Protein AF-A0A0F9FX87-F1 (afdb_monomer)

Organism: NCBI:txid412755

Mean predicted aligned error: 5.11 Å

Nearest PDB structures (foldseek):
  4b2o-assembly1_D  TM=9.704E-01  e=8.251E-14  Bacillus subtilis subsp. subtilis str. 168
  2cv9-assembly1_A  TM=9.877E-01  e=7.588E-12  Thermus thermophilus HB8
  1t70-assembly4_H  TM=9.704E-01  e=1.368E-11  Deinococcus radiodurans R1 = ATCC 13939 = DSM 20539
  1t71-assembly1_A  TM=9.485E-01  e=4.371E-09  Mycoplasmoides pneumoniae M129
  4o33-assembly1_A  TM=6.418E-01  e=1.321E+00  Homo sapiens

Radius of gyration: 18.09 Å; Cα contacts (8 Å, |Δi|>4): 211; chains: 1; bounding box: 45×28×45 Å

Sequence (125 aa):
FRAMDQLLAELKNKPPIIVVDFHAEATSEKMAMGRYLDGRVSAVLGTHTHVGTIDAQLLPQGTAYVTDIGMVGPVDSVIGDDIDSVLRRFLTIIPHRLLVGKGRTAFHGVLVEVDDIYEDARRAV

Structure (mmCIF, N/CA/C/O backbone):
data_AF-A0A0F9FX87-F1
#
_entry.id   AF-A0A0F9FX87-F1
#
loop_
_atom_site.group_PDB
_atom_site.id
_atom_site.type_symbol
_atom_site.label_atom_id
_atom_site.label_alt_id
_atom_site.label_comp_id
_atom_site.label_asym_id
_atom_site.label_entity_id
_atom_site.label_seq_id
_atom_site.pdbx_PDB_ins_code
_atom_site.Cartn_x
_atom_site.Cartn_y
_atom_site.Cartn_z
_atom_site.occupancy
_atom_site.B_iso_or_equiv
_atom_site.auth_seq_id
_atom_site.auth_comp_id
_atom_site.auth_asym_id
_atom_site.auth_atom_id
_atom_site.pdbx_PDB_model_num
ATOM 1 N N . PHE A 1 1 ? 3.271 9.572 11.949 1.00 97.25 1 PHE A N 1
ATOM 2 C CA . PHE A 1 1 ? 2.905 9.177 13.329 1.00 97.25 1 PHE A CA 1
ATOM 3 C C . PHE A 1 1 ? 2.130 10.277 14.046 1.00 97.25 1 PHE A C 1
ATOM 5 O O . PHE A 1 1 ? 0.914 10.211 14.025 1.00 97.25 1 PHE A O 1
ATOM 12 N N . ARG A 1 2 ? 2.770 11.337 14.564 1.00 98.31 2 ARG A N 1
ATOM 13 C CA . ARG A 1 2 ? 2.077 12.416 15.312 1.00 98.31 2 ARG A CA 1
ATOM 14 C C . ARG A 1 2 ? 0.927 13.096 14.557 1.00 98.31 2 ARG A C 1
ATOM 16 O O . ARG A 1 2 ? -0.086 13.418 15.159 1.00 98.31 2 ARG A O 1
ATOM 23 N N . ALA A 1 3 ? 1.065 13.265 13.241 1.00 98.12 3 ALA A N 1
ATOM 24 C CA . ALA A 1 3 ? -0.017 13.783 12.402 1.00 98.12 3 ALA A CA 1
ATOM 25 C C . ALA A 1 3 ? -1.280 12.903 12.470 1.00 98.12 3 ALA A C 1
ATOM 27 O O . ALA A 1 3 ? -2.383 13.428 12.539 1.00 98.12 3 ALA A O 1
ATOM 28 N N . MET A 1 4 ? -1.131 11.574 12.539 1.00 97.88 4 MET A N 1
ATOM 29 C CA . MET A 1 4 ? -2.273 10.672 12.715 1.00 97.88 4 MET A CA 1
ATOM 30 C C . MET A 1 4 ? -2.929 10.843 14.083 1.00 97.88 4 MET A C 1
ATOM 32 O O . MET A 1 4 ? -4.145 10.753 14.178 1.00 97.88 4 MET A O 1
ATOM 36 N N . ASP A 1 5 ? -2.160 11.121 15.139 1.00 97.69 5 ASP A N 1
ATOM 37 C CA . ASP A 1 5 ? -2.742 11.402 16.457 1.00 97.69 5 ASP A CA 1
ATOM 38 C C . ASP A 1 5 ? -3.594 12.666 16.439 1.00 97.69 5 ASP A C 1
ATOM 40 O O . ASP A 1 5 ? -4.700 12.660 16.971 1.00 97.69 5 ASP A O 1
ATOM 44 N N . GLN A 1 6 ? -3.090 13.722 15.799 1.00 97.56 6 GLN A N 1
ATOM 45 C CA . GLN A 1 6 ? -3.813 14.982 15.635 1.00 97.56 6 GLN A CA 1
ATOM 46 C C . GLN A 1 6 ? -5.093 14.774 14.822 1.00 97.56 6 GLN A C 1
ATOM 48 O O . GLN A 1 6 ? -6.172 15.100 15.305 1.00 97.56 6 GLN A O 1
ATOM 53 N N . LEU A 1 7 ? -4.994 14.128 13.655 1.00 95.81 7 LEU A N 1
ATOM 54 C CA . LEU A 1 7 ? -6.149 13.837 12.802 1.00 95.81 7 LEU A CA 1
ATOM 55 C C . LEU A 1 7 ? -7.208 13.017 13.541 1.00 95.81 7 LEU A C 1
ATOM 57 O O . LEU A 1 7 ? -8.383 13.368 13.524 1.00 95.81 7 LEU A O 1
ATOM 61 N N . LEU A 1 8 ? -6.804 11.951 14.236 1.00 94.94 8 LEU A N 1
ATOM 62 C CA . LEU A 1 8 ? -7.739 11.111 14.985 1.00 94.94 8 LEU A CA 1
ATOM 63 C C . LEU A 1 8 ? -8.381 11.849 16.169 1.00 94.94 8 LEU A C 1
ATOM 65 O O . LEU A 1 8 ? -9.522 11.544 16.506 1.00 94.94 8 LEU A O 1
ATOM 69 N N . ALA A 1 9 ? -7.680 12.800 16.793 1.00 94.62 9 ALA A N 1
ATOM 70 C CA . ALA A 1 9 ? -8.227 13.626 17.869 1.00 94.62 9 ALA A CA 1
ATOM 71 C C . ALA A 1 9 ? -9.208 14.699 17.361 1.00 94.62 9 ALA A C 1
ATOM 73 O O . ALA A 1 9 ? -10.124 15.087 18.085 1.00 94.62 9 ALA A O 1
ATOM 74 N N . GLU A 1 10 ? -9.036 15.172 16.126 1.00 94.81 10 GLU A N 1
ATOM 75 C CA . GLU A 1 10 ? -9.903 16.174 15.495 1.00 94.81 10 GLU A CA 1
ATOM 76 C C . GLU A 1 10 ? -11.236 15.595 14.989 1.00 94.81 10 GLU A C 1
ATOM 78 O O . GLU A 1 10 ? -12.202 16.344 14.804 1.00 94.81 10 GLU A O 1
ATOM 83 N N . LEU A 1 11 ? -11.324 14.272 14.806 1.00 90.88 11 LEU A N 1
ATOM 84 C CA . LEU A 1 11 ? -12.554 13.585 14.405 1.00 90.88 11 LEU A CA 1
ATOM 85 C C . LEU A 1 11 ? -13.623 13.673 15.506 1.00 90.88 11 LEU A C 1
ATOM 87 O O . LEU A 1 11 ? -13.688 12.857 16.427 1.00 90.88 11 LEU A O 1
ATOM 91 N N . LYS A 1 12 ? -14.517 14.658 15.384 1.00 80.38 12 LYS A N 1
ATOM 92 C CA . LYS A 1 12 ? -15.745 14.745 16.186 1.00 80.38 12 LYS A CA 1
ATOM 93 C C . LYS A 1 12 ? -16.695 13.622 15.769 1.00 80.38 12 LYS A C 1
ATOM 95 O O . LYS A 1 12 ? -16.939 13.463 14.580 1.00 80.38 12 LYS A O 1
ATOM 100 N N . ASN A 1 13 ? -17.264 12.900 16.739 1.00 83.12 13 ASN A N 1
ATOM 101 C CA . ASN A 1 13 ? -18.090 11.703 16.511 1.00 83.12 13 ASN A CA 1
ATOM 102 C C . ASN A 1 13 ? -17.333 10.653 15.686 1.00 83.12 13 ASN A C 1
ATOM 104 O O . ASN A 1 13 ? -17.579 10.498 14.491 1.00 83.12 13 ASN A O 1
ATOM 108 N N . LYS A 1 14 ? -16.376 9.976 16.337 1.00 80.12 14 LYS A N 1
ATOM 109 C CA . LYS A 1 14 ? -15.451 9.032 15.699 1.00 80.12 14 LYS A CA 1
ATOM 110 C C . LYS A 1 14 ? -16.223 8.072 14.776 1.00 80.12 14 LYS A C 1
ATOM 112 O O . LYS A 1 14 ? -17.076 7.338 15.280 1.00 80.12 14 LYS A O 1
ATOM 117 N N . PRO A 1 15 ? -15.969 8.096 13.453 1.00 86.94 15 PRO A N 1
ATOM 118 C CA . PRO A 1 15 ? -16.683 7.230 12.530 1.00 86.94 15 PRO A CA 1
ATOM 119 C C . PRO A 1 15 ? -16.398 5.764 12.880 1.00 86.94 15 PRO A C 1
ATOM 121 O O . PRO A 1 15 ? -15.294 5.456 13.343 1.00 86.94 15 PRO A O 1
ATOM 124 N N . PRO A 1 16 ? -17.371 4.863 12.660 1.00 85.44 16 PRO A N 1
ATOM 125 C CA . PRO A 1 16 ? -17.222 3.451 13.006 1.00 85.44 16 PRO A CA 1
ATOM 126 C C . PRO A 1 16 ? -16.114 2.780 12.187 1.00 85.44 16 PRO A C 1
ATOM 128 O O . PRO A 1 16 ? -15.457 1.862 12.667 1.00 85.44 16 PRO A O 1
ATOM 131 N N . ILE A 1 17 ? -15.871 3.282 10.972 1.00 92.44 17 ILE A N 1
ATOM 132 C CA . ILE A 1 17 ? -14.892 2.737 10.040 1.00 92.44 17 ILE A CA 1
ATOM 133 C C . ILE A 1 17 ? -13.881 3.823 9.674 1.00 92.44 17 ILE A C 1
ATOM 135 O O . ILE A 1 17 ? -14.252 4.900 9.202 1.00 92.44 17 ILE A O 1
ATOM 139 N N . ILE A 1 18 ? -12.595 3.538 9.888 1.00 94.75 18 ILE A N 1
ATOM 140 C CA . ILE A 1 18 ? -11.482 4.418 9.510 1.00 94.75 18 ILE A CA 1
ATOM 141 C C . ILE A 1 18 ? -10.486 3.610 8.685 1.00 94.75 18 ILE A C 1
ATOM 143 O O . ILE A 1 18 ? -9.904 2.647 9.182 1.00 94.75 18 ILE A O 1
ATOM 147 N N . VAL A 1 19 ? -10.260 4.031 7.444 1.00 96.94 19 VAL A N 1
ATOM 148 C CA . VAL A 1 19 ? -9.276 3.431 6.538 1.00 96.94 19 VAL A CA 1
ATOM 149 C C . VAL A 1 19 ? -8.139 4.419 6.316 1.00 96.94 19 VAL A C 1
ATOM 151 O O . VAL A 1 19 ? -8.376 5.600 6.066 1.00 96.94 19 VAL A O 1
ATOM 154 N N . VAL A 1 20 ? -6.906 3.931 6.413 1.00 98.31 20 VAL A N 1
ATOM 155 C CA . VAL A 1 20 ? -5.687 4.712 6.203 1.00 98.31 20 VAL A CA 1
ATOM 156 C C . VAL A 1 20 ? -4.937 4.141 5.006 1.00 98.31 20 VAL A C 1
ATOM 158 O O . VAL A 1 20 ? -4.408 3.038 5.092 1.00 98.31 20 VAL A O 1
ATOM 161 N N . ASP A 1 21 ? -4.859 4.901 3.916 1.00 98.69 21 ASP A N 1
ATOM 162 C CA . ASP A 1 21 ? -3.866 4.677 2.859 1.00 98.69 21 ASP A CA 1
ATOM 163 C C . ASP A 1 21 ? -2.538 5.289 3.316 1.00 98.69 21 ASP A C 1
ATOM 165 O O . ASP A 1 21 ? -2.444 6.501 3.541 1.00 98.69 21 ASP A O 1
ATOM 169 N N . PHE A 1 22 ? -1.524 4.448 3.513 1.00 98.81 22 PHE A N 1
ATOM 170 C CA . PHE A 1 22 ? -0.202 4.886 3.934 1.00 98.81 22 PHE A CA 1
ATOM 171 C C . PHE A 1 22 ? 0.809 4.763 2.789 1.00 98.81 22 PHE A C 1
ATOM 173 O O . PHE A 1 22 ? 1.485 3.745 2.614 1.00 98.81 22 PHE A O 1
ATOM 180 N N . HIS A 1 23 ? 0.917 5.847 2.023 1.00 98.81 23 HIS A N 1
ATOM 181 C CA . HIS A 1 23 ? 1.844 5.984 0.905 1.00 98.81 23 HIS A CA 1
ATOM 182 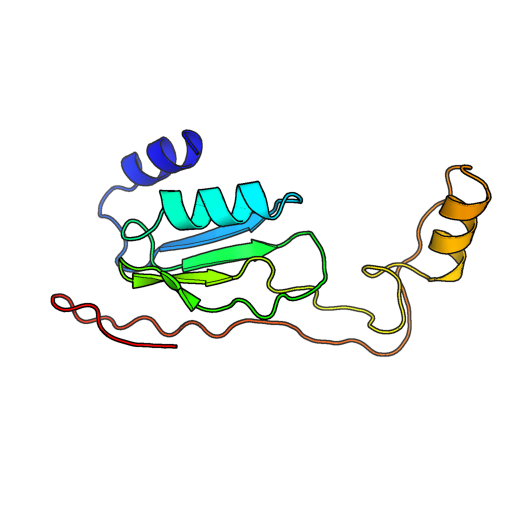C C . HIS A 1 23 ? 3.276 6.234 1.398 1.00 98.81 23 HIS A C 1
ATOM 184 O O . HIS A 1 23 ? 3.608 7.339 1.836 1.00 98.81 23 HIS A O 1
ATOM 190 N N . ALA A 1 24 ? 4.126 5.209 1.348 1.00 98.56 24 ALA A N 1
ATOM 191 C CA . ALA A 1 24 ? 5.498 5.274 1.851 1.00 98.56 24 ALA A CA 1
ATOM 192 C C . ALA A 1 24 ? 6.412 4.276 1.126 1.00 98.56 24 ALA A C 1
ATOM 194 O O . ALA A 1 24 ? 5.943 3.312 0.538 1.00 98.56 24 ALA A O 1
ATOM 195 N N . GLU A 1 25 ? 7.727 4.464 1.201 1.00 98.69 25 GLU A N 1
ATOM 196 C CA . GLU A 1 25 ? 8.697 3.549 0.574 1.00 98.69 25 GLU A CA 1
ATOM 197 C C . GLU A 1 25 ? 9.168 2.460 1.543 1.00 98.69 25 GLU A C 1
ATOM 199 O O . GLU A 1 25 ? 9.134 1.267 1.242 1.00 98.69 25 GLU A O 1
ATOM 204 N N . ALA A 1 26 ? 9.589 2.856 2.745 1.00 98.69 26 ALA A N 1
ATOM 205 C CA . ALA A 1 26 ? 10.222 1.941 3.681 1.00 98.69 26 ALA A CA 1
ATOM 206 C C . ALA A 1 26 ? 9.203 0.976 4.304 1.00 98.69 26 ALA A C 1
ATOM 208 O O . ALA A 1 26 ? 8.312 1.382 5.054 1.00 98.69 26 ALA A O 1
ATOM 209 N N . THR A 1 27 ? 9.394 -0.325 4.080 1.00 98.69 27 THR A N 1
ATOM 210 C CA . THR A 1 27 ? 8.565 -1.381 4.685 1.00 98.69 27 THR A CA 1
ATOM 211 C C . THR A 1 27 ? 8.542 -1.288 6.210 1.00 98.69 27 THR A C 1
ATOM 213 O O . THR A 1 27 ? 7.487 -1.429 6.822 1.00 98.69 27 THR A O 1
ATOM 216 N N . SER A 1 28 ? 9.673 -0.953 6.837 1.00 98.69 28 SER A N 1
ATOM 217 C CA . SER A 1 28 ? 9.765 -0.746 8.286 1.00 98.69 28 SER A CA 1
ATOM 218 C C . SER A 1 28 ? 8.871 0.393 8.783 1.00 98.69 28 SER A C 1
ATOM 220 O O . SER A 1 28 ? 8.235 0.252 9.827 1.00 98.69 28 SER A O 1
ATOM 222 N N . GLU A 1 29 ? 8.776 1.498 8.039 1.00 98.81 29 GLU A N 1
ATOM 223 C CA . GLU A 1 29 ? 7.903 2.621 8.385 1.00 98.81 29 GLU A CA 1
ATOM 224 C C . GLU A 1 29 ? 6.428 2.231 8.249 1.00 98.81 29 GLU A C 1
ATOM 226 O O . GLU A 1 29 ? 5.626 2.539 9.133 1.00 98.81 29 GLU A O 1
ATOM 231 N N . LYS A 1 30 ? 6.077 1.483 7.196 1.00 98.88 30 LYS A N 1
ATOM 232 C CA . LYS A 1 30 ? 4.717 0.966 7.003 1.00 98.88 30 LYS A CA 1
ATOM 233 C C . LYS A 1 30 ? 4.303 0.002 8.103 1.00 98.88 30 LYS A C 1
ATOM 235 O O . LYS A 1 30 ? 3.213 0.142 8.655 1.00 98.88 30 LYS A O 1
ATOM 240 N N . MET A 1 31 ? 5.171 -0.944 8.457 1.00 98.75 31 MET A N 1
ATOM 241 C CA . MET A 1 31 ? 4.921 -1.887 9.550 1.00 98.75 31 MET A CA 1
ATOM 242 C C . MET A 1 31 ? 4.784 -1.151 10.882 1.00 98.75 31 MET A C 1
ATOM 244 O O . MET A 1 31 ? 3.869 -1.435 11.653 1.00 98.75 31 MET A O 1
ATOM 248 N N . ALA A 1 32 ? 5.654 -0.171 11.143 1.00 98.81 32 ALA A N 1
ATOM 249 C CA . ALA A 1 32 ? 5.566 0.657 12.337 1.00 98.81 32 ALA A CA 1
ATOM 250 C C . ALA A 1 32 ? 4.250 1.447 12.384 1.00 98.81 32 ALA A C 1
ATOM 252 O O . ALA A 1 32 ? 3.629 1.501 13.442 1.00 98.81 32 ALA A O 1
ATOM 253 N N . MET A 1 33 ? 3.787 2.011 11.261 1.00 98.88 33 MET A N 1
ATOM 254 C CA . MET A 1 33 ? 2.500 2.709 11.192 1.00 98.88 33 MET A CA 1
ATOM 255 C C . MET A 1 33 ? 1.324 1.768 11.468 1.00 98.88 33 MET A C 1
ATOM 257 O O . MET A 1 33 ? 0.461 2.109 12.274 1.00 98.88 33 MET A O 1
ATOM 261 N N . GLY A 1 34 ? 1.321 0.574 10.866 1.00 98.69 34 GLY A N 1
ATOM 262 C CA . GLY A 1 34 ? 0.314 -0.453 11.142 1.00 98.69 34 GLY A CA 1
ATOM 263 C C . GLY A 1 34 ? 0.243 -0.782 12.633 1.00 98.69 34 GLY A C 1
ATOM 264 O O . GLY A 1 34 ? -0.816 -0.679 13.243 1.00 98.69 34 GLY A O 1
ATOM 265 N N . ARG A 1 35 ? 1.392 -1.062 13.264 1.00 98.62 35 ARG A N 1
ATOM 266 C CA . ARG A 1 35 ? 1.473 -1.330 14.713 1.00 98.62 35 ARG A CA 1
ATOM 267 C C . ARG A 1 35 ? 1.075 -0.131 15.574 1.00 98.62 35 ARG A C 1
ATOM 269 O O . ARG A 1 35 ? 0.522 -0.317 16.650 1.00 98.62 35 ARG A O 1
ATOM 276 N N . TYR A 1 36 ? 1.361 1.086 15.124 1.00 98.75 36 TYR A N 1
ATOM 277 C CA . TYR A 1 36 ? 1.042 2.316 15.848 1.00 98.75 36 TYR A CA 1
ATOM 278 C C . TYR A 1 36 ? -0.454 2.655 15.847 1.00 98.75 36 TYR A C 1
ATOM 280 O O . TYR A 1 36 ? -0.946 3.316 16.766 1.00 98.75 36 TYR A O 1
ATOM 288 N N . LEU A 1 37 ? -1.167 2.236 14.800 1.00 98.44 37 LEU A N 1
ATOM 289 C CA . LEU A 1 37 ? -2.594 2.494 14.614 1.00 98.44 37 LEU A CA 1
ATOM 290 C C . LEU A 1 37 ? -3.481 1.280 14.913 1.00 98.44 37 LEU A C 1
ATOM 292 O O . LEU A 1 37 ? -4.701 1.410 14.830 1.00 98.44 37 LEU A O 1
ATOM 296 N N . ASP A 1 38 ? -2.891 0.144 15.290 1.00 98.19 38 ASP A N 1
ATOM 297 C CA . ASP A 1 38 ? -3.622 -1.068 15.656 1.00 98.19 38 ASP A CA 1
ATOM 298 C C . ASP A 1 38 ? -4.657 -0.780 16.760 1.00 98.19 38 ASP A C 1
ATOM 300 O O . ASP A 1 38 ? -4.347 -0.144 17.770 1.00 98.19 38 ASP A O 1
ATOM 304 N N . GLY A 1 39 ? -5.909 -1.175 16.527 1.00 95.50 39 GLY A N 1
ATOM 305 C CA . GLY A 1 39 ? -7.059 -0.921 17.403 1.00 95.50 39 GLY A CA 1
ATOM 306 C C . GLY A 1 39 ? -7.601 0.516 17.361 1.00 95.50 39 GLY A C 1
ATOM 307 O O . GLY A 1 39 ? -8.626 0.824 17.972 1.00 95.50 39 GLY A O 1
ATOM 308 N N . ARG A 1 40 ? -6.943 1.433 16.640 1.00 95.31 40 ARG A N 1
ATOM 309 C CA . ARG A 1 40 ? -7.366 2.842 16.530 1.00 95.31 40 ARG A CA 1
ATOM 310 C C . ARG A 1 40 ? -8.122 3.130 15.239 1.00 95.31 40 ARG A C 1
ATOM 312 O O . ARG A 1 40 ? -8.907 4.086 15.236 1.00 95.31 40 ARG A O 1
ATOM 319 N N . VAL A 1 41 ? -7.878 2.327 14.202 1.00 96.25 41 VAL A N 1
ATOM 320 C CA . VAL A 1 41 ? -8.466 2.403 12.856 1.00 96.25 41 VAL A CA 1
ATOM 321 C C . VAL A 1 41 ? -8.851 1.004 12.363 1.00 96.25 41 VAL A C 1
ATOM 323 O O . VAL A 1 41 ? -8.334 0.006 12.860 1.00 96.25 41 VAL A O 1
ATOM 326 N N . SER A 1 42 ? -9.737 0.920 11.375 1.00 96.31 42 SER A N 1
ATOM 327 C CA . SER A 1 42 ? -10.207 -0.354 10.814 1.00 96.31 42 SER A CA 1
ATOM 328 C C . SER A 1 42 ? -9.172 -0.988 9.889 1.00 96.31 42 SER A C 1
ATOM 330 O O . SER A 1 42 ? -8.988 -2.200 9.921 1.00 96.31 42 SER A O 1
ATOM 332 N N . ALA A 1 43 ? -8.465 -0.180 9.093 1.00 98.12 43 ALA A N 1
ATOM 333 C CA . ALA A 1 43 ? -7.447 -0.679 8.175 1.00 98.12 43 ALA A CA 1
ATOM 334 C C . ALA A 1 43 ? -6.295 0.313 7.963 1.00 98.12 43 ALA A C 1
ATOM 336 O O . ALA A 1 43 ? -6.515 1.524 7.891 1.00 98.12 43 ALA A O 1
ATOM 337 N N . VAL A 1 44 ? -5.080 -0.215 7.807 1.00 98.69 44 VAL A N 1
ATOM 338 C CA . VAL A 1 44 ? -3.889 0.507 7.340 1.00 98.69 44 VAL A CA 1
ATOM 339 C C . VAL A 1 44 ? -3.340 -0.223 6.120 1.00 98.69 44 VAL A C 1
ATOM 341 O O . VAL A 1 44 ? -2.777 -1.310 6.235 1.00 98.69 44 VAL A O 1
ATOM 344 N N . LEU A 1 45 ? -3.512 0.376 4.948 1.00 98.75 45 LEU A N 1
ATOM 345 C CA . LEU A 1 45 ? -3.191 -0.226 3.663 1.00 98.75 45 LEU A CA 1
ATOM 346 C C . LEU A 1 45 ? -2.042 0.553 3.028 1.00 98.75 45 LEU A C 1
ATOM 348 O O . LEU A 1 45 ? -2.178 1.741 2.746 1.00 98.75 45 LEU A O 1
ATOM 352 N N . GLY A 1 46 ? -0.889 -0.085 2.853 1.00 98.81 46 GLY A N 1
ATOM 353 C CA . GLY A 1 46 ? 0.251 0.580 2.239 1.00 98.81 46 GLY A CA 1
ATOM 354 C C . GLY A 1 46 ? 0.128 0.700 0.718 1.00 98.81 46 GLY A C 1
ATOM 355 O O . GLY A 1 46 ? -0.450 -0.161 0.054 1.00 98.81 46 GLY A O 1
ATOM 356 N N . THR A 1 47 ? 0.723 1.755 0.167 1.00 98.81 47 THR A N 1
ATOM 357 C CA . THR A 1 47 ? 0.889 1.988 -1.280 1.00 98.81 47 THR A CA 1
ATOM 358 C C . THR A 1 47 ? 2.286 2.563 -1.558 1.00 98.81 47 THR A C 1
ATOM 360 O O . THR A 1 47 ? 3.030 2.785 -0.597 1.00 98.81 47 THR A O 1
ATOM 363 N N . HIS A 1 48 ? 2.618 2.818 -2.838 1.00 98.56 48 HIS A N 1
ATOM 364 C CA . HIS A 1 48 ? 3.837 3.459 -3.393 1.00 98.56 48 HIS A CA 1
ATOM 365 C C . HIS A 1 48 ? 4.773 2.518 -4.157 1.00 98.56 48 HIS A C 1
ATOM 367 O O . HIS A 1 48 ? 5.216 2.878 -5.242 1.00 98.56 48 HIS A O 1
ATOM 373 N N . THR A 1 49 ? 5.058 1.314 -3.657 1.00 98.44 49 THR A N 1
ATOM 374 C CA . THR A 1 49 ? 6.145 0.494 -4.235 1.00 98.44 49 THR A CA 1
ATOM 375 C C . THR A 1 49 ? 5.748 -0.187 -5.545 1.00 98.44 49 THR A C 1
ATOM 377 O O . THR A 1 49 ? 6.595 -0.739 -6.244 1.00 98.44 49 THR A O 1
ATOM 380 N N . HIS A 1 50 ? 4.448 -0.173 -5.865 1.00 98.25 50 HIS A N 1
ATOM 381 C CA . HIS A 1 50 ? 3.810 -0.799 -7.029 1.00 98.25 50 HIS A CA 1
ATOM 382 C C . HIS A 1 50 ? 3.904 -2.334 -7.069 1.00 98.25 50 HI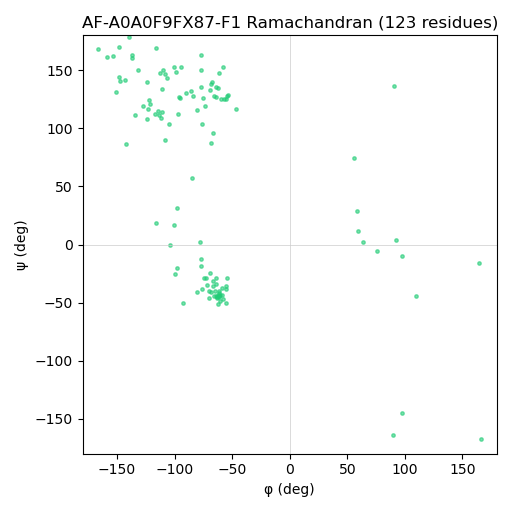S A C 1
ATOM 384 O O . HIS A 1 50 ? 3.374 -2.954 -7.996 1.00 98.25 50 HIS A O 1
ATOM 390 N N . VAL A 1 51 ? 4.500 -2.961 -6.054 1.00 98.25 51 VAL A N 1
ATOM 391 C CA . VAL A 1 51 ? 4.620 -4.415 -5.926 1.00 98.25 51 VAL A CA 1
ATOM 392 C C . VAL A 1 51 ? 3.798 -4.868 -4.730 1.00 98.25 51 VAL A C 1
ATOM 394 O O . VAL A 1 51 ? 4.155 -4.583 -3.591 1.00 98.25 51 VAL A O 1
ATOM 397 N N . GLY A 1 52 ? 2.710 -5.590 -5.005 1.00 97.69 52 GLY A N 1
ATOM 398 C CA . GLY A 1 52 ? 1.832 -6.115 -3.964 1.00 97.69 52 GLY A CA 1
ATOM 399 C C . GLY A 1 52 ? 2.564 -7.097 -3.051 1.00 97.69 52 GLY A C 1
ATOM 400 O O . GLY A 1 52 ? 3.297 -7.973 -3.523 1.00 97.69 52 GLY A O 1
ATOM 401 N N . THR A 1 53 ? 2.368 -6.955 -1.744 1.00 98.62 53 THR A N 1
ATOM 402 C CA . THR A 1 53 ? 2.955 -7.842 -0.738 1.00 98.62 53 THR A CA 1
ATOM 403 C C . THR A 1 53 ? 1.993 -8.966 -0.354 1.00 98.62 53 THR A C 1
ATOM 405 O O . THR A 1 53 ? 0.775 -8.842 -0.442 1.00 98.62 53 THR A O 1
ATOM 408 N N . ILE A 1 54 ? 2.547 -10.098 0.085 1.00 98.31 54 ILE A N 1
ATOM 409 C CA . ILE A 1 54 ? 1.786 -11.287 0.512 1.00 98.31 54 ILE A CA 1
ATOM 410 C C . ILE A 1 54 ? 1.618 -11.356 2.040 1.00 98.31 54 ILE A C 1
ATOM 412 O O . ILE A 1 54 ? 1.623 -12.437 2.624 1.00 98.31 54 ILE A O 1
ATOM 416 N N . ASP A 1 55 ? 1.536 -10.202 2.703 1.00 98.25 55 ASP A N 1
ATOM 417 C CA . ASP A 1 55 ? 1.547 -10.066 4.167 1.00 98.25 55 ASP A CA 1
ATOM 418 C C . ASP A 1 55 ? 0.242 -9.495 4.747 1.00 98.25 55 ASP A C 1
ATOM 420 O O . ASP A 1 55 ? 0.225 -9.021 5.889 1.00 98.25 55 ASP A O 1
ATOM 424 N N . ALA A 1 56 ? -0.839 -9.558 3.962 1.00 98.19 56 ALA A N 1
ATOM 425 C CA . ALA A 1 56 ? -2.175 -9.181 4.395 1.00 98.19 56 ALA A CA 1
ATOM 426 C C . ALA A 1 56 ? -2.572 -9.964 5.658 1.00 98.19 56 ALA A C 1
ATOM 428 O O . ALA A 1 56 ? -2.501 -11.195 5.690 1.00 98.19 56 ALA A O 1
ATOM 429 N N . GLN A 1 57 ? -2.952 -9.248 6.715 1.00 97.50 57 GLN A N 1
ATOM 430 C CA . GLN A 1 57 ? -3.280 -9.838 8.011 1.00 97.50 57 GLN A CA 1
ATOM 431 C C . GLN A 1 57 ? -4.163 -8.914 8.852 1.00 97.50 57 GLN A C 1
ATOM 433 O O . GLN A 1 57 ? -4.175 -7.698 8.663 1.00 97.50 57 GLN A O 1
ATOM 438 N N . LEU A 1 58 ? -4.824 -9.488 9.857 1.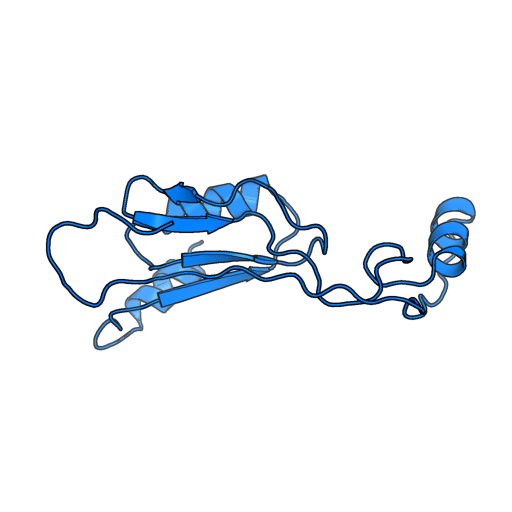00 98.00 58 LEU A N 1
ATOM 439 C CA . LEU A 1 58 ? -5.336 -8.728 10.993 1.00 98.00 58 LEU A CA 1
ATOM 440 C C . LEU A 1 58 ? -4.236 -8.576 12.046 1.00 98.00 58 LEU A C 1
ATOM 442 O O . LEU A 1 58 ? -3.580 -9.549 12.428 1.00 98.00 58 LEU A O 1
ATOM 446 N N . LEU A 1 59 ? -4.047 -7.357 12.536 1.00 97.56 59 LEU A N 1
ATOM 447 C CA . LEU A 1 59 ? -3.171 -7.078 13.667 1.00 97.56 59 LEU A CA 1
ATOM 448 C C . LEU A 1 59 ? -3.849 -7.470 15.001 1.00 97.56 59 LEU A C 1
ATOM 450 O O . LEU A 1 59 ? -5.063 -7.681 15.036 1.00 97.56 59 LEU A O 1
ATOM 454 N N . PRO A 1 60 ? -3.088 -7.617 16.108 1.00 97.25 60 PRO A N 1
ATOM 455 C CA . PRO A 1 60 ? -3.610 -8.127 17.378 1.00 97.25 60 PRO A CA 1
ATOM 456 C C . PRO A 1 60 ? -4.836 -7.402 17.947 1.00 97.25 60 PRO A C 1
ATOM 458 O O . PRO A 1 60 ? -5.610 -8.042 18.656 1.00 97.25 60 PRO A O 1
ATOM 461 N N . GLN A 1 61 ? -5.018 -6.107 17.664 1.00 95.75 61 GLN A N 1
ATOM 462 C CA . GLN A 1 61 ? -6.188 -5.334 18.104 1.00 95.75 61 GLN A CA 1
ATOM 463 C C . GLN A 1 61 ? -7.243 -5.144 17.000 1.00 95.75 61 GLN A C 1
ATOM 465 O O . GLN A 1 61 ? -8.137 -4.310 17.137 1.00 95.75 61 GLN A O 1
ATOM 470 N N . GLY A 1 62 ? -7.176 -5.938 15.928 1.00 93.81 62 GLY A N 1
ATOM 471 C CA . GLY A 1 62 ? -8.229 -6.046 14.917 1.00 93.81 62 GLY A CA 1
ATOM 472 C C . GLY A 1 62 ? -8.084 -5.118 13.711 1.00 93.81 62 GLY A C 1
ATOM 473 O O . GLY A 1 62 ? -8.954 -5.134 12.847 1.00 93.81 62 GLY A O 1
ATOM 474 N N . THR A 1 63 ? -7.010 -4.333 13.601 1.00 97.19 63 THR A N 1
ATOM 475 C CA . THR A 1 63 ? -6.777 -3.512 12.402 1.00 97.19 63 THR A CA 1
ATOM 476 C C . THR A 1 63 ? -6.303 -4.378 11.234 1.00 97.19 63 THR A C 1
ATOM 478 O O . THR A 1 63 ? -5.294 -5.077 11.348 1.00 97.19 63 THR A O 1
ATOM 481 N N . ALA A 1 64 ? -6.987 -4.303 10.090 1.00 98.38 64 ALA A N 1
ATOM 482 C CA . ALA A 1 64 ? -6.529 -4.923 8.850 1.00 98.38 64 ALA A CA 1
ATOM 483 C C . ALA A 1 64 ? -5.271 -4.218 8.320 1.00 98.38 64 ALA A C 1
ATOM 485 O O . ALA A 1 64 ? -5.172 -2.989 8.348 1.00 98.38 64 ALA A O 1
ATOM 486 N N . TYR A 1 65 ? -4.299 -4.986 7.839 1.00 98.69 65 TYR A N 1
ATOM 487 C CA . TYR A 1 65 ? -3.001 -4.465 7.430 1.00 98.69 65 TYR A CA 1
ATOM 488 C C . TYR A 1 65 ? -2.445 -5.183 6.204 1.00 98.69 65 TYR A C 1
ATOM 490 O O . TYR A 1 65 ? -2.530 -6.405 6.113 1.00 98.69 65 TYR A O 1
ATOM 498 N N . VAL A 1 66 ? -1.809 -4.424 5.311 1.00 98.81 66 VAL A N 1
ATOM 499 C CA . VAL A 1 66 ? -0.944 -4.928 4.232 1.00 98.81 66 VAL A CA 1
ATOM 500 C C . VAL A 1 66 ? 0.173 -3.914 3.965 1.00 98.81 66 VAL A C 1
ATOM 502 O O . VAL A 1 66 ? -0.068 -2.702 4.003 1.00 98.81 66 VAL A O 1
ATOM 505 N N . THR A 1 67 ? 1.398 -4.382 3.699 1.00 98.81 67 THR A N 1
ATOM 506 C CA . THR A 1 67 ? 2.541 -3.484 3.450 1.00 98.81 67 THR A CA 1
ATOM 507 C C . THR A 1 67 ? 2.434 -2.750 2.111 1.00 98.81 67 THR A C 1
ATOM 509 O O . THR A 1 67 ? 2.767 -1.570 2.037 1.00 98.81 67 THR A O 1
ATOM 512 N N . ASP A 1 68 ? 1.990 -3.384 1.033 1.00 98.75 68 ASP A N 1
ATOM 513 C CA . ASP A 1 68 ? 1.671 -2.679 -0.210 1.00 98.75 68 ASP A CA 1
ATOM 514 C C . ASP A 1 68 ? 0.571 -3.419 -0.974 1.00 98.75 68 ASP A C 1
ATOM 516 O O . ASP A 1 68 ? 0.655 -4.630 -1.177 1.00 98.75 68 ASP A O 1
ATOM 520 N N . ILE A 1 69 ? -0.463 -2.697 -1.406 1.00 98.62 69 ILE A N 1
ATOM 521 C CA . ILE A 1 69 ? -1.526 -3.253 -2.260 1.00 98.62 69 ILE A CA 1
ATOM 522 C C . ILE A 1 69 ? -0.988 -3.572 -3.667 1.00 98.62 69 ILE A C 1
ATOM 524 O O . ILE A 1 69 ? -1.515 -4.438 -4.367 1.00 98.62 69 ILE A O 1
ATOM 528 N N . GLY A 1 70 ? 0.079 -2.896 -4.090 1.00 98.12 70 GLY A N 1
ATOM 529 C CA . GLY A 1 70 ? 0.610 -2.933 -5.441 1.00 98.12 70 GLY A CA 1
ATOM 530 C C . GLY A 1 70 ? -0.012 -1.867 -6.342 1.00 98.12 70 GLY A C 1
ATOM 531 O O . GLY A 1 70 ? -0.613 -0.893 -5.895 1.00 98.12 70 GLY A O 1
ATOM 532 N N . MET A 1 71 ? 0.169 -2.041 -7.649 1.00 98.12 71 MET A N 1
ATOM 533 C CA . MET A 1 71 ? -0.286 -1.102 -8.677 1.00 98.12 71 MET A CA 1
ATOM 534 C C . MET A 1 71 ? -1.398 -1.692 -9.549 1.00 98.12 71 MET A C 1
ATOM 536 O O . MET A 1 71 ? -1.388 -2.882 -9.866 1.00 98.12 71 MET A O 1
ATOM 540 N N . VAL A 1 72 ? -2.303 -0.826 -10.016 1.00 98.12 72 VAL A N 1
ATOM 541 C CA . VAL A 1 72 ? -3.175 -1.086 -11.170 1.00 98.12 72 VAL A CA 1
ATOM 542 C C . VAL A 1 72 ? -2.537 -0.445 -12.401 1.00 98.12 72 VAL A C 1
ATOM 544 O O . VAL A 1 72 ? -2.433 0.778 -12.477 1.00 98.12 72 VAL A O 1
ATOM 547 N N . GLY A 1 73 ? -2.077 -1.247 -13.359 1.00 97.75 73 GLY A N 1
ATOM 548 C CA . GLY A 1 73 ? -1.327 -0.709 -14.493 1.00 97.75 73 GLY A CA 1
ATOM 549 C C . GLY A 1 73 ? -0.593 -1.753 -15.332 1.00 97.75 73 GLY A C 1
ATOM 550 O O . GLY A 1 73 ? -0.869 -2.948 -15.202 1.00 97.75 73 GLY A O 1
ATOM 551 N N . PRO A 1 74 ? 0.313 -1.310 -16.224 1.00 97.62 74 PRO A N 1
ATOM 552 C CA . PRO A 1 74 ? 1.049 -2.179 -17.140 1.00 97.62 74 PRO A CA 1
ATOM 553 C C . PRO A 1 74 ? 1.898 -3.220 -16.396 1.00 97.62 74 PRO A C 1
ATOM 555 O O . PRO A 1 74 ? 2.737 -2.864 -15.572 1.00 97.62 74 PRO A O 1
ATOM 558 N N . VAL A 1 75 ? 1.710 -4.503 -16.708 1.00 95.88 75 VAL A N 1
ATOM 559 C CA . VAL A 1 75 ? 2.462 -5.620 -16.101 1.00 95.88 75 VAL A CA 1
ATOM 560 C C . VAL A 1 75 ? 3.824 -5.780 -16.751 1.00 95.88 75 VAL A C 1
ATOM 562 O O . VAL A 1 75 ? 4.819 -6.014 -16.073 1.00 95.88 75 VAL A O 1
ATOM 565 N N . ASP A 1 76 ? 3.863 -5.642 -18.072 1.00 95.69 76 ASP A N 1
ATOM 566 C CA . ASP A 1 76 ? 5.066 -5.842 -18.873 1.00 95.69 76 ASP A CA 1
ATOM 567 C C . ASP A 1 76 ? 5.881 -4.528 -18.886 1.00 95.69 76 ASP A C 1
ATOM 569 O O . ASP A 1 76 ? 6.106 -3.900 -19.919 1.00 95.69 76 ASP A O 1
ATOM 573 N N . SER A 1 77 ? 6.228 -4.059 -17.684 1.00 97.31 77 SER A N 1
ATOM 574 C CA . SER A 1 77 ? 6.826 -2.754 -17.390 1.00 97.31 77 SER A CA 1
ATOM 575 C C . SER A 1 77 ? 7.753 -2.838 -16.169 1.00 97.31 77 SER A C 1
ATOM 577 O O . SER A 1 77 ? 7.767 -3.843 -15.456 1.00 97.31 77 SER A O 1
ATOM 579 N N . VAL A 1 78 ? 8.524 -1.782 -15.898 1.00 97.25 78 VAL A N 1
ATOM 580 C CA . VAL A 1 78 ? 9.255 -1.627 -14.633 1.00 97.25 78 VAL A CA 1
ATOM 581 C C . VAL A 1 78 ? 8.519 -0.597 -13.788 1.00 97.25 78 VAL A C 1
ATOM 583 O O . VAL A 1 78 ? 8.619 0.597 -14.048 1.00 97.25 78 VAL A O 1
ATOM 586 N N . ILE A 1 79 ? 7.771 -1.057 -12.778 1.00 97.00 79 ILE A N 1
ATOM 587 C CA . ILE A 1 79 ? 7.053 -0.178 -11.832 1.00 97.00 79 ILE A CA 1
ATOM 588 C C . ILE A 1 79 ? 6.054 0.754 -12.564 1.00 97.00 79 ILE A C 1
ATOM 590 O O . ILE A 1 79 ? 5.730 1.839 -12.098 1.00 97.00 79 ILE A O 1
ATOM 594 N N . GLY A 1 80 ? 5.518 0.322 -13.713 1.00 97.31 80 GLY A N 1
ATOM 595 C CA . GLY A 1 80 ? 4.578 1.091 -14.540 1.00 97.31 80 GLY A CA 1
ATOM 596 C C . GLY A 1 80 ? 5.223 1.824 -15.719 1.00 97.31 80 GLY A C 1
ATOM 597 O O . GLY A 1 80 ? 4.503 2.281 -16.609 1.00 97.31 80 GLY A O 1
ATOM 598 N N . ASP A 1 81 ? 6.554 1.880 -15.777 1.00 97.88 81 ASP A N 1
ATOM 599 C CA . ASP A 1 81 ? 7.304 2.556 -16.833 1.00 97.88 81 ASP A CA 1
ATO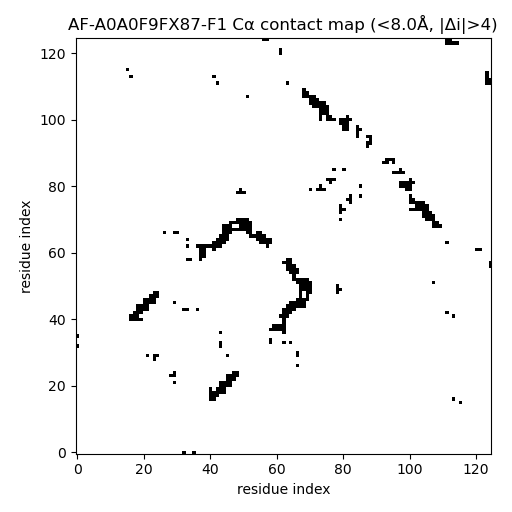M 600 C C . ASP A 1 81 ? 7.844 1.589 -17.900 1.00 97.88 81 ASP A C 1
ATOM 602 O O . ASP A 1 81 ? 8.108 0.409 -17.664 1.00 97.88 81 ASP A O 1
ATOM 606 N N . ASP A 1 82 ? 8.024 2.117 -19.105 1.00 96.94 82 ASP A N 1
ATOM 607 C CA . ASP A 1 82 ? 8.648 1.457 -20.243 1.00 96.94 82 ASP A CA 1
ATOM 608 C C . ASP A 1 82 ? 10.037 0.902 -19.887 1.00 96.94 82 ASP A C 1
ATOM 610 O O . ASP A 1 82 ? 10.904 1.608 -19.361 1.00 96.94 82 ASP A O 1
ATOM 614 N N . ILE A 1 83 ? 10.241 -0.378 -20.207 1.00 96.88 83 ILE A N 1
ATOM 615 C CA . ILE A 1 83 ? 11.415 -1.154 -19.793 1.00 96.88 83 ILE A CA 1
ATOM 616 C C . ILE A 1 83 ? 12.702 -0.519 -20.330 1.00 96.88 83 ILE A C 1
ATOM 618 O O . ILE A 1 83 ? 13.643 -0.291 -19.566 1.00 96.88 83 ILE A O 1
ATOM 622 N N . ASP A 1 84 ? 12.739 -0.181 -21.620 1.00 95.88 84 ASP A N 1
ATOM 623 C CA . ASP A 1 84 ? 13.934 0.365 -22.270 1.00 95.88 84 ASP A CA 1
ATOM 624 C C . ASP A 1 84 ? 14.315 1.732 -21.689 1.00 95.88 84 ASP A C 1
ATOM 626 O O . ASP A 1 84 ? 15.494 2.015 -21.445 1.00 95.88 84 ASP A O 1
ATOM 630 N N . SER A 1 85 ? 13.313 2.570 -21.409 1.00 95.38 85 SER A N 1
ATOM 631 C CA . SER A 1 85 ? 13.500 3.885 -20.793 1.00 95.38 85 SER A CA 1
ATOM 632 C C . SER A 1 85 ? 14.132 3.781 -19.401 1.00 95.38 85 SER A C 1
ATOM 634 O O . SER A 1 85 ? 15.070 4.524 -19.087 1.00 95.38 85 SER A O 1
ATOM 636 N N . VAL A 1 86 ? 13.659 2.840 -18.578 1.00 96.62 86 VAL A N 1
ATOM 637 C CA . VAL A 1 86 ? 14.182 2.608 -17.225 1.00 96.62 86 VAL A CA 1
ATOM 638 C C . VAL A 1 86 ? 15.583 1.992 -17.266 1.00 96.62 86 VAL A C 1
ATOM 640 O O . VAL A 1 86 ? 16.492 2.492 -16.597 1.00 96.62 86 VAL A O 1
ATOM 643 N N . LEU A 1 87 ? 15.805 0.966 -18.096 1.00 96.75 87 LEU A N 1
ATOM 644 C CA . LEU A 1 87 ? 17.114 0.321 -18.241 1.00 96.75 87 LEU A CA 1
ATOM 645 C C . LEU A 1 87 ? 18.180 1.301 -18.727 1.00 96.75 87 LEU A C 1
ATOM 647 O O . LEU A 1 87 ? 19.279 1.349 -18.171 1.00 96.75 87 LEU A O 1
ATOM 651 N N . ARG A 1 88 ? 17.855 2.142 -19.715 1.00 96.19 88 ARG A N 1
ATOM 652 C CA . ARG A 1 88 ? 18.774 3.177 -20.197 1.00 96.19 88 ARG A CA 1
ATOM 653 C C . ARG A 1 88 ? 19.169 4.136 -19.078 1.00 96.19 88 ARG A C 1
ATOM 655 O O . ARG A 1 88 ? 20.350 4.468 -18.964 1.00 96.19 88 ARG A O 1
ATOM 662 N N . ARG A 1 89 ? 18.216 4.563 -18.245 1.00 96.19 89 ARG A N 1
ATOM 663 C CA . ARG A 1 89 ? 18.492 5.446 -17.102 1.00 96.19 89 ARG A CA 1
ATOM 664 C C . ARG A 1 89 ? 19.437 4.784 -16.096 1.00 96.19 89 ARG A C 1
ATOM 666 O O . ARG A 1 89 ? 20.396 5.428 -15.682 1.00 96.19 89 ARG A O 1
ATOM 673 N N . PHE A 1 90 ? 19.217 3.515 -15.747 1.00 97.25 90 PHE A N 1
ATOM 674 C CA . PHE A 1 90 ? 20.095 2.791 -14.819 1.00 97.25 90 PHE A CA 1
ATOM 675 C C . PHE A 1 90 ? 21.504 2.560 -15.376 1.00 97.25 90 PHE A C 1
ATOM 677 O O . PHE A 1 90 ? 22.479 2.781 -14.665 1.00 97.25 90 PHE A O 1
ATOM 684 N N . LEU A 1 91 ? 21.623 2.152 -16.643 1.00 97.94 91 LEU A N 1
ATOM 685 C CA . LEU A 1 91 ? 22.914 1.829 -17.261 1.00 97.94 91 LEU A CA 1
ATOM 686 C C . LEU A 1 91 ? 23.774 3.065 -17.533 1.00 97.94 91 LEU A C 1
ATOM 688 O O . LEU A 1 91 ? 24.997 2.996 -17.460 1.00 97.94 91 LEU A O 1
ATOM 692 N N . THR A 1 92 ? 23.145 4.187 -17.885 1.00 97.38 92 THR A N 1
ATOM 693 C CA . THR A 1 92 ? 23.873 5.402 -18.281 1.00 97.38 92 THR A CA 1
ATOM 694 C C . THR A 1 92 ? 24.017 6.415 -17.155 1.00 97.38 92 THR A C 1
ATOM 696 O O . THR A 1 92 ? 24.871 7.290 -17.249 1.00 97.38 92 THR A O 1
ATOM 699 N N . ILE A 1 93 ? 23.177 6.335 -16.113 1.00 96.38 93 ILE A N 1
ATOM 700 C CA . ILE A 1 93 ? 23.068 7.340 -15.038 1.00 96.38 93 ILE A CA 1
ATOM 701 C C . ILE A 1 93 ? 22.680 8.734 -15.593 1.00 96.38 93 ILE A C 1
ATOM 703 O O . ILE A 1 93 ? 22.69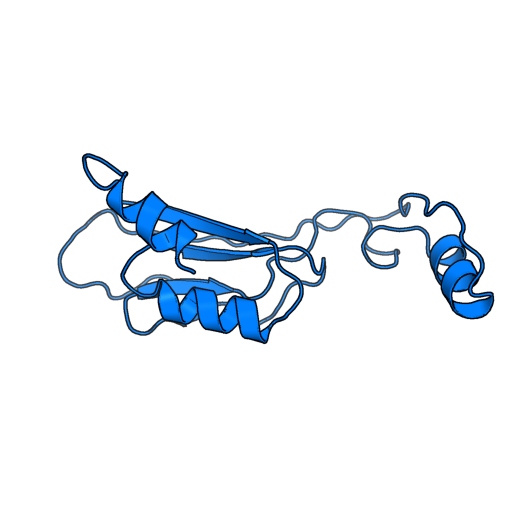2 9.742 -14.891 1.00 96.38 93 ILE A O 1
ATOM 707 N N . ILE A 1 94 ? 22.263 8.813 -16.860 1.00 96.00 94 ILE A N 1
ATOM 708 C CA . ILE A 1 94 ? 21.808 10.050 -17.490 1.00 96.00 94 ILE A CA 1
ATOM 709 C C . ILE A 1 94 ? 20.295 10.176 -17.271 1.00 96.00 94 ILE A C 1
ATOM 711 O O . ILE A 1 94 ? 19.552 9.232 -17.567 1.00 96.00 94 ILE A O 1
ATOM 715 N N . PRO A 1 95 ? 19.800 11.332 -16.788 1.00 92.06 95 PRO A N 1
ATOM 716 C CA . PRO A 1 95 ? 18.370 11.581 -16.692 1.00 92.06 95 PRO A CA 1
ATOM 717 C C . PRO A 1 95 ? 17.696 11.444 -18.059 1.00 92.06 95 PRO A C 1
ATOM 719 O O . PRO A 1 95 ? 18.064 12.107 -19.027 1.00 92.06 95 PRO A O 1
ATOM 722 N N . HIS A 1 96 ? 16.675 10.598 -18.122 1.00 87.31 96 HIS A N 1
ATOM 723 C CA . HIS A 1 96 ? 15.823 10.434 -19.290 1.00 87.31 96 HIS A CA 1
ATOM 724 C C . HIS A 1 96 ? 14.366 10.486 -18.843 1.00 87.31 96 HIS A C 1
ATOM 726 O O . HIS A 1 96 ? 14.037 10.104 -17.717 1.00 87.31 96 HIS A O 1
ATOM 732 N N . ARG A 1 97 ? 13.482 10.953 -19.728 1.00 92.69 97 ARG A N 1
ATOM 733 C CA . ARG A 1 97 ? 12.042 10.884 -19.485 1.00 92.69 97 ARG A CA 1
ATOM 734 C C . ARG A 1 97 ? 11.620 9.416 -19.421 1.00 92.69 97 ARG A C 1
ATOM 736 O O . ARG A 1 97 ? 11.912 8.666 -20.349 1.00 92.69 97 ARG A O 1
ATOM 743 N N . LEU A 1 98 ? 10.932 9.032 -18.353 1.00 95.19 98 LEU A N 1
ATOM 744 C CA . LEU A 1 98 ? 10.289 7.726 -18.257 1.00 95.19 98 LEU A CA 1
ATOM 745 C C . LEU A 1 98 ? 8.927 7.810 -18.951 1.00 95.19 98 LEU A C 1
ATOM 747 O O . LEU A 1 98 ? 8.177 8.772 -18.759 1.00 95.19 98 LEU A O 1
ATOM 751 N N . LEU A 1 99 ? 8.678 6.877 -19.865 1.00 95.75 99 LEU A N 1
ATOM 752 C CA . LEU A 1 99 ? 7.411 6.755 -20.579 1.00 95.75 99 LEU A CA 1
ATOM 753 C C . LEU A 1 99 ? 6.580 5.676 -19.898 1.00 95.75 99 LEU A C 1
ATOM 755 O O . LEU A 1 99 ? 7.144 4.705 -19.415 1.00 95.75 99 LEU A O 1
ATOM 759 N N . VAL A 1 100 ? 5.255 5.813 -19.913 1.00 97.06 100 VAL A N 1
ATOM 760 C CA . VAL A 1 100 ? 4.359 4.792 -19.355 1.00 97.06 100 VAL A CA 1
ATOM 761 C C . VAL A 1 100 ? 4.494 3.494 -20.153 1.00 97.06 100 VAL A C 1
ATOM 763 O O . VA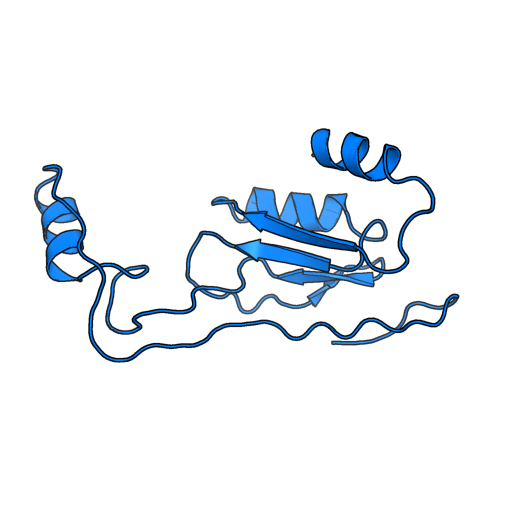L A 1 100 ? 4.497 3.517 -21.391 1.00 97.06 100 VAL A O 1
ATOM 766 N N . GLY A 1 101 ? 4.582 2.370 -19.442 1.00 95.69 101 GLY A N 1
ATOM 767 C CA . GLY A 1 101 ? 4.602 1.035 -20.023 1.00 95.69 101 GLY A CA 1
ATOM 768 C C . GLY A 1 101 ? 3.356 0.757 -20.867 1.00 95.69 101 GLY A C 1
ATOM 769 O O . GLY A 1 101 ? 2.281 1.323 -20.658 1.00 95.69 101 GLY A O 1
ATOM 770 N N . LYS A 1 102 ? 3.491 -0.126 -21.855 1.00 93.75 102 LYS A N 1
ATOM 771 C CA . LYS A 1 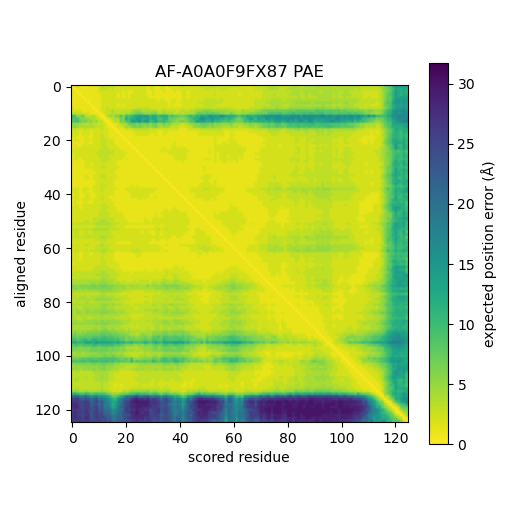102 ? 2.399 -0.519 -22.756 1.00 93.75 102 LYS A CA 1
ATOM 772 C C . LYS A 1 102 ? 2.083 -2.001 -22.589 1.00 93.75 102 LYS A C 1
ATOM 774 O O . LYS A 1 102 ? 2.847 -2.742 -21.986 1.00 93.75 102 LYS A O 1
ATOM 779 N N . GLY A 1 103 ? 0.977 -2.435 -23.184 1.00 92.88 103 GLY A N 1
ATOM 780 C CA . GLY A 1 103 ? 0.599 -3.845 -23.220 1.00 92.88 103 GLY A CA 1
ATOM 781 C C . GLY A 1 103 ? -0.400 -4.212 -22.130 1.00 92.88 103 GLY A C 1
ATOM 782 O O . GLY A 1 103 ? -1.311 -3.439 -21.830 1.00 92.88 103 GLY A O 1
ATOM 783 N N . ARG A 1 104 ? -0.270 -5.429 -21.594 1.00 96.69 104 ARG A N 1
ATOM 784 C CA . ARG A 1 104 ? -1.233 -6.001 -20.651 1.00 96.69 104 ARG A CA 1
ATOM 785 C C . ARG A 1 104 ? -1.219 -5.238 -19.330 1.00 96.69 104 ARG A C 1
ATOM 787 O O . ARG A 1 104 ? -0.157 -4.926 -18.800 1.00 96.69 104 ARG A O 1
ATOM 794 N N . THR A 1 105 ? -2.400 -5.019 -18.766 1.00 97.19 105 THR A N 1
ATOM 795 C CA . THR A 1 105 ? -2.573 -4.402 -17.449 1.00 97.19 105 THR A CA 1
ATOM 796 C C . THR A 1 105 ? -3.043 -5.416 -16.411 1.00 97.19 105 THR A C 1
ATOM 798 O O . THR A 1 105 ? -3.818 -6.315 -16.738 1.00 97.19 105 THR A O 1
ATOM 801 N N . ALA A 1 106 ? -2.613 -5.248 -15.162 1.00 96.38 106 ALA A N 1
ATOM 802 C CA . ALA A 1 106 ? -3.149 -5.958 -14.005 1.00 96.38 106 ALA A CA 1
ATOM 803 C C . ALA A 1 106 ? -3.935 -4.999 -13.115 1.00 96.38 106 ALA A C 1
ATOM 805 O O . ALA A 1 106 ? -3.638 -3.805 -13.048 1.00 96.38 106 ALA A O 1
ATOM 806 N N . PHE A 1 107 ? -4.933 -5.550 -12.431 1.00 97.56 107 PHE A N 1
ATOM 807 C CA . PHE A 1 107 ? -5.664 -4.878 -11.371 1.00 97.56 107 PHE A CA 1
ATOM 808 C C . PHE A 1 107 ? -5.310 -5.561 -10.052 1.00 97.56 107 PHE A C 1
ATOM 810 O O . PHE A 1 107 ? -5.637 -6.732 -9.862 1.00 97.56 107 PHE A O 1
ATOM 817 N N . HIS A 1 108 ? -4.632 -4.839 -9.166 1.00 97.12 108 HIS A N 1
ATOM 818 C CA . HIS A 1 108 ? -4.389 -5.268 -7.796 1.00 97.12 108 HIS A CA 1
ATOM 819 C C . HIS A 1 108 ? -5.262 -4.459 -6.843 1.00 97.12 108 HIS A C 1
ATOM 821 O O . HIS A 1 108 ? -5.509 -3.272 -7.053 1.00 97.12 108 HIS A O 1
ATOM 827 N N . GLY A 1 109 ? -5.739 -5.126 -5.802 1.00 96.94 109 GLY A N 1
ATOM 828 C CA . GLY A 1 109 ? -6.606 -4.550 -4.794 1.00 96.94 109 GLY A CA 1
ATOM 829 C C . GLY A 1 109 ? -6.695 -5.478 -3.595 1.00 96.94 109 GLY A C 1
ATOM 830 O O . GLY A 1 109 ? -6.280 -6.635 -3.658 1.00 96.94 109 GLY A O 1
ATOM 831 N N . VAL A 1 110 ? -7.259 -4.957 -2.515 1.00 96.62 110 VAL A N 1
ATOM 832 C CA . VAL A 1 110 ? -7.571 -5.719 -1.307 1.00 96.62 110 VAL A CA 1
ATOM 833 C C . VAL A 1 110 ? -9.052 -5.560 -0.998 1.00 96.62 110 VAL A C 1
ATOM 835 O O . VAL A 1 110 ? -9.610 -4.474 -1.162 1.00 96.62 110 VAL A O 1
ATOM 838 N N . LEU A 1 111 ? -9.688 -6.652 -0.583 1.00 96.38 111 LEU A N 1
ATOM 839 C CA . LEU A 1 111 ? -11.033 -6.637 -0.024 1.00 96.38 111 LEU A CA 1
ATOM 840 C C . LEU A 1 111 ? -10.883 -6.606 1.494 1.00 96.38 111 LEU A C 1
ATOM 842 O O . LEU A 1 111 ? -10.166 -7.431 2.046 1.00 96.38 111 LEU A O 1
ATOM 846 N N . VAL A 1 112 ? -11.526 -5.640 2.143 1.00 94.69 112 VAL A N 1
ATOM 847 C CA . VAL A 1 112 ? -11.575 -5.552 3.603 1.00 94.69 112 VAL A CA 1
ATOM 848 C C . VAL A 1 112 ? -13.038 -5.554 4.005 1.00 94.69 112 VAL A C 1
ATOM 850 O O . VAL A 1 112 ? -13.780 -4.638 3.648 1.00 94.69 112 VAL A O 1
ATOM 853 N N . GLU A 1 113 ? -13.440 -6.585 4.736 1.00 93.50 113 GLU A N 1
ATOM 854 C CA . GLU A 1 113 ? -14.767 -6.689 5.333 1.00 93.50 113 GLU A CA 1
ATOM 855 C C . GLU A 1 113 ? -14.699 -6.183 6.777 1.00 93.50 113 GLU A C 1
ATOM 857 O O . GLU A 1 113 ? -13.857 -6.618 7.563 1.00 93.50 113 GLU A O 1
ATOM 862 N N . VAL A 1 114 ? -15.559 -5.220 7.118 1.00 89.12 114 VAL A N 1
ATOM 863 C CA . VAL A 1 114 ? -15.640 -4.639 8.463 1.00 89.12 114 VAL A CA 1
ATOM 864 C C . VAL A 1 114 ? -17.053 -4.857 8.979 1.00 89.12 114 VAL A C 1
ATOM 866 O O . VAL A 1 114 ? -18.007 -4.404 8.350 1.00 89.12 114 VAL A O 1
ATOM 869 N N . ASP A 1 115 ? -17.179 -5.552 10.108 1.00 84.25 115 ASP A N 1
ATOM 870 C CA . ASP A 1 115 ? -18.471 -5.803 10.742 1.00 84.25 115 ASP A CA 1
ATOM 871 C C . ASP A 1 115 ? -18.974 -4.564 11.500 1.00 84.25 115 ASP A C 1
ATOM 873 O O . ASP A 1 115 ? -18.245 -3.943 12.276 1.00 84.25 115 ASP A O 1
ATOM 877 N N . ASP A 1 116 ? -20.260 -4.249 11.325 1.00 66.06 116 ASP A N 1
ATOM 878 C CA . ASP A 1 116 ? -20.938 -3.099 11.944 1.00 66.06 116 ASP A CA 1
ATOM 879 C C . ASP A 1 116 ? -21.310 -3.322 13.432 1.00 66.06 116 ASP A C 1
ATOM 881 O O . ASP A 1 116 ? -21.936 -2.461 14.059 1.00 66.06 116 ASP A O 1
ATOM 885 N N . ILE A 1 117 ? -20.960 -4.473 14.025 1.00 55.72 117 ILE A N 1
ATOM 886 C CA . ILE A 1 117 ? -21.478 -4.908 15.332 1.00 55.72 117 ILE A CA 1
ATOM 887 C C . ILE A 1 117 ? -20.375 -4.904 16.403 1.00 55.72 117 ILE A C 1
ATOM 889 O O . ILE A 1 117 ? -19.477 -5.741 16.424 1.00 55.72 117 ILE A O 1
ATOM 893 N N . TYR A 1 118 ? -20.479 -3.946 17.325 1.00 47.12 118 TYR A N 1
ATOM 894 C CA . TYR A 1 118 ? -19.639 -3.798 18.517 1.00 47.12 118 TYR A CA 1
ATOM 895 C C . TYR A 1 118 ? -19.824 -4.946 19.528 1.00 47.12 118 TYR A C 1
ATOM 897 O O . TYR A 1 118 ? -20.946 -5.201 19.952 1.00 47.12 118 TYR A O 1
ATOM 905 N N . GLU A 1 119 ? -18.717 -5.579 19.943 1.00 40.34 119 GLU A N 1
ATOM 906 C CA . GLU A 1 119 ? -18.235 -5.752 21.343 1.00 40.34 119 GLU A CA 1
ATOM 907 C C . GLU A 1 119 ? -17.153 -6.843 21.459 1.00 40.34 119 GLU A C 1
ATOM 909 O O . GLU A 1 119 ? -16.400 -6.854 22.429 1.00 40.34 119 GLU A O 1
ATOM 914 N N . ASP A 1 120 ? -16.992 -7.705 20.452 1.00 39.53 120 ASP A N 1
ATOM 915 C CA . ASP A 1 120 ? -15.974 -8.760 20.465 1.00 39.53 120 ASP A CA 1
ATOM 916 C C . ASP A 1 120 ? -15.384 -8.923 19.055 1.00 39.53 120 ASP A C 1
ATOM 918 O O . ASP A 1 120 ? -15.879 -9.681 18.223 1.00 39.53 120 ASP A O 1
ATOM 922 N N . ALA A 1 121 ? -14.360 -8.119 18.751 1.00 39.03 121 ALA A N 1
ATOM 923 C CA . ALA A 1 121 ? -13.714 -8.072 17.441 1.00 39.03 121 ALA A CA 1
ATOM 924 C C . ALA A 1 121 ? -12.945 -9.375 17.170 1.00 39.03 121 ALA A C 1
ATOM 926 O O . ALA A 1 121 ? -11.752 -9.507 17.461 1.00 39.03 121 ALA A O 1
ATOM 927 N N . ARG A 1 122 ? -13.640 -10.367 16.612 1.00 40.03 122 ARG A N 1
ATOM 928 C CA . ARG A 1 122 ? -13.049 -11.591 16.072 1.00 40.03 122 ARG A CA 1
ATOM 929 C C . ARG A 1 122 ? -13.663 -11.891 14.707 1.00 40.03 122 ARG A C 1
ATOM 931 O O . ARG A 1 122 ? -14.785 -12.382 14.653 1.00 40.03 122 ARG A O 1
ATOM 938 N N . ARG A 1 123 ? -12.816 -11.758 13.672 1.00 38.16 123 ARG A N 1
ATOM 939 C CA . ARG A 1 123 ? -13.028 -11.999 12.217 1.00 38.16 123 ARG A CA 1
ATOM 940 C C . ARG A 1 123 ? -13.510 -10.723 11.504 1.00 38.16 123 ARG A C 1
ATOM 942 O O . ARG A 1 123 ? -1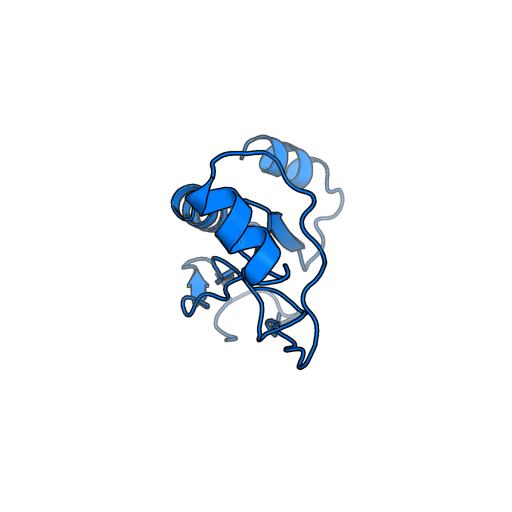4.246 -9.966 12.103 1.00 38.16 123 ARG A O 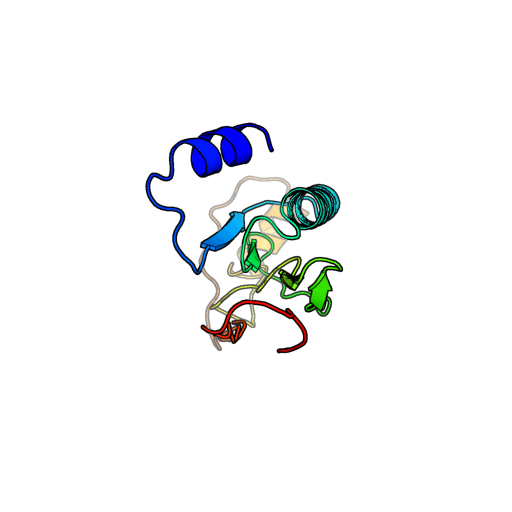1
ATOM 949 N N . ALA A 1 124 ? -13.008 -10.352 10.325 1.00 35.94 124 ALA A N 1
ATOM 950 C CA . ALA A 1 124 ? -12.804 -11.157 9.119 1.00 35.94 124 ALA A CA 1
ATOM 951 C C . ALA A 1 124 ? -11.452 -10.931 8.397 1.00 35.94 124 ALA A C 1
ATOM 953 O O . ALA A 1 124 ? -10.740 -9.968 8.672 1.00 35.94 124 ALA A O 1
ATOM 954 N N . VAL A 1 125 ? -11.104 -11.883 7.517 1.00 37.38 125 VAL A N 1
ATOM 955 C CA . VAL A 1 125 ? -9.927 -11.897 6.621 1.00 37.38 125 VAL A CA 1
ATOM 956 C C . VAL A 1 125 ? -10.349 -11.399 5.252 1.00 37.38 125 VAL A C 1
ATOM 958 O O . VAL A 1 125 ? -11.371 -11.933 4.773 1.00 37.38 125 VAL A O 1
#

Secondary structure (DSSP, 8-state):
-HHHHHHHHH-SS--S--EEEEE-S-HHHHHHHHHHHTTTSSEEEEESSSS--S--EE-TTS-EEES----SEESSSBTTB-HHHHHHHHHH----PPPBP-S-EE---------S--S------

pLDDT: mean 92.04, std 14.85, range [35.94, 98.88]

Solvent-accessible surface area (backbone atoms only — not comparable to full-atom values): 7515 Å² total; per-residue (Å²): 109,71,65,56,55,52,56,63,69,67,47,76,79,70,67,95,70,39,78,40,79,46,76,50,81,55,63,70,58,47,54,48,50,40,66,72,39,45,58,74,36,47,29,35,40,18,29,76,73,46,56,56,53,96,60,68,42,69,41,99,59,56,13,35,33,31,67,20,48,30,44,68,41,29,60,70,30,56,86,38,24,27,50,68,44,51,52,49,27,70,76,65,71,48,95,66,82,74,44,76,26,57,80,58,66,44,84,50,76,81,83,82,70,78,79,95,73,91,88,71,92,73,83,71,124

InterPro domains:
  IPR005235 Metallophosphoesterase, YmdB-like [PF13277] (1-120)
  IPR005235 Metallophosphoesterase, YmdB-like [PTHR36303] (1-117)
  IPR029052 Metallo-dependent phosphatase-like [G3DSA:3.60.21.10] (1-124)
  IPR029052 Metallo-dependent phosphatase-like [SSF56300] (1-123)

Foldseek 3Di:
DVVVVVVLVPDDPRDPAAEAEAEDDDLVVQVVVCVVCQLVHQEYEYAHPLDFDPPFDQDPNRYTYGSYQHDWEDPCADSQWHNVQVVCCVVVVDDDDTHGDDDDTDDTDDDGDDDPDDDDRDDDD